Protein AF-A0A7X9PKB7-F1 (afdb_monomer)

Radius of gyration: 18.84 Å; Cα contacts (8 Å, |Δi|>4): 148; chains: 1; bounding box: 48×36×58 Å

Structure (mmCIF, N/CA/C/O backbone):
data_AF-A0A7X9PKB7-F1
#
_entry.id   AF-A0A7X9PKB7-F1
#
loop_
_atom_site.group_PDB
_atom_site.id
_atom_site.type_symbol
_atom_site.label_atom_id
_atom_site.label_alt_id
_atom_site.label_comp_id
_atom_site.label_asym_id
_atom_site.label_entity_id
_atom_site.label_seq_id
_atom_site.pdbx_PDB_ins_code
_atom_site.Cartn_x
_atom_site.Cartn_y
_atom_site.Cartn_z
_atom_site.occupancy
_atom_site.B_iso_or_equiv
_atom_site.auth_seq_id
_atom_site.auth_comp_id
_atom_site.auth_asym_id
_atom_site.auth_atom_id
_atom_site.pdbx_PDB_model_num
ATOM 1 N N . MET A 1 1 ? -15.478 -14.619 17.057 1.00 56.62 1 MET A N 1
ATOM 2 C CA . MET A 1 1 ? -15.556 -13.715 15.885 1.00 56.62 1 MET A CA 1
ATOM 3 C C . MET A 1 1 ? -15.082 -14.384 14.597 1.00 56.62 1 MET A C 1
ATOM 5 O O . MET A 1 1 ? -15.851 -14.393 13.650 1.00 56.62 1 MET A O 1
ATOM 9 N N . VAL A 1 2 ? -13.902 -15.021 14.564 1.00 71.44 2 VAL A N 1
ATOM 10 C CA . VAL A 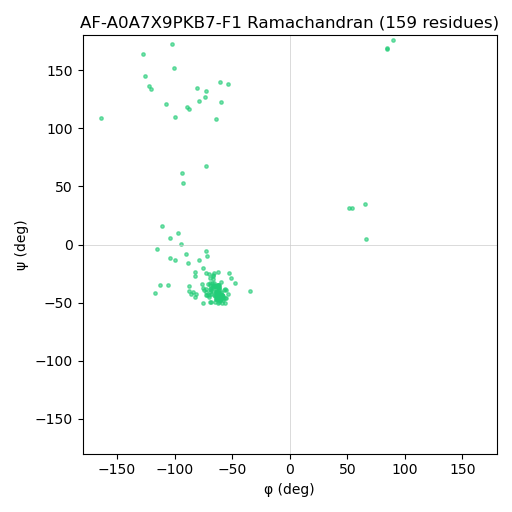1 2 ? -13.388 -15.733 13.368 1.00 71.44 2 VAL A CA 1
ATOM 11 C C . VAL A 1 2 ? -14.357 -16.786 12.778 1.00 71.44 2 VAL A C 1
ATOM 13 O O . VAL A 1 2 ? -14.559 -16.759 11.569 1.00 71.44 2 VAL A O 1
ATOM 16 N N . PRO A 1 3 ? -15.050 -17.635 13.571 1.00 76.50 3 PRO A N 1
ATOM 17 C CA . PRO A 1 3 ? -15.971 -18.635 13.010 1.00 76.50 3 PRO A CA 1
ATOM 18 C C . PRO A 1 3 ? -17.190 -18.016 12.313 1.00 76.50 3 PRO A C 1
ATOM 20 O O . PRO A 1 3 ? -17.635 -18.503 11.281 1.00 76.50 3 PRO A O 1
ATOM 23 N N . ILE A 1 4 ? -17.700 -16.903 12.848 1.00 80.62 4 ILE A N 1
ATOM 24 C CA . ILE A 1 4 ? -18.855 -16.185 12.289 1.00 80.62 4 ILE A CA 1
ATOM 25 C C . ILE A 1 4 ? -18.490 -15.551 10.941 1.00 80.62 4 ILE A C 1
ATOM 27 O O . ILE A 1 4 ? -19.280 -15.611 10.007 1.00 80.62 4 ILE A O 1
ATOM 31 N N . LEU A 1 5 ? -17.279 -15.000 10.813 1.00 77.88 5 LEU A N 1
ATOM 32 C CA . LEU A 1 5 ? -16.792 -14.435 9.551 1.00 77.88 5 LEU A CA 1
ATOM 33 C C . LEU A 1 5 ? -16.655 -15.500 8.455 1.00 77.88 5 LEU A C 1
ATOM 35 O O . LEU A 1 5 ? -17.014 -15.234 7.313 1.00 77.88 5 LEU A O 1
ATOM 39 N N . ILE A 1 6 ? -16.202 -16.710 8.801 1.00 80.25 6 ILE A N 1
ATOM 40 C CA . ILE A 1 6 ? -16.097 -17.832 7.853 1.00 80.25 6 ILE A CA 1
ATOM 41 C C . ILE A 1 6 ? -17.487 -18.275 7.384 1.00 80.25 6 ILE A C 1
ATOM 43 O O . ILE A 1 6 ? -17.701 -18.478 6.193 1.00 80.25 6 ILE A O 1
ATOM 47 N N . VAL A 1 7 ? -18.453 -18.380 8.298 1.00 81.44 7 VAL A N 1
ATOM 48 C CA . VAL A 1 7 ? -19.832 -18.751 7.943 1.00 81.44 7 VAL A CA 1
ATOM 49 C C . VAL A 1 7 ? -20.473 -17.693 7.041 1.00 81.44 7 VAL A C 1
ATOM 51 O O . VAL A 1 7 ? -21.060 -18.040 6.021 1.00 81.44 7 VAL A O 1
ATOM 54 N N . LEU A 1 8 ? -20.307 -16.405 7.358 1.00 78.19 8 LEU A N 1
ATOM 55 C CA . LEU A 1 8 ? -20.786 -15.310 6.508 1.00 78.19 8 LEU A CA 1
ATOM 56 C C . LEU A 1 8 ? -20.120 -15.315 5.126 1.00 78.19 8 LEU A C 1
ATOM 58 O O . LEU A 1 8 ? -20.791 -15.063 4.130 1.00 78.19 8 LEU A O 1
ATOM 62 N N . PHE A 1 9 ? -18.830 -15.644 5.057 1.00 77.12 9 PHE A N 1
ATOM 63 C CA . PHE A 1 9 ? -18.094 -15.781 3.801 1.00 77.12 9 PHE A CA 1
ATOM 64 C C . PHE A 1 9 ? -18.650 -16.913 2.926 1.00 77.12 9 PHE A C 1
ATOM 66 O O . PHE A 1 9 ? -18.903 -16.703 1.742 1.00 77.12 9 PHE A O 1
ATOM 73 N N . LEU A 1 10 ? -18.905 -18.089 3.508 1.00 79.06 10 LEU A N 1
ATOM 74 C CA . LEU A 1 10 ? -19.488 -19.224 2.786 1.00 79.06 10 LEU A CA 1
ATOM 75 C C . LEU A 1 10 ? -20.906 -18.909 2.290 1.00 79.06 10 LEU A C 1
ATOM 77 O O . LEU A 1 10 ? -21.230 -19.180 1.137 1.00 79.06 10 LEU A O 1
ATOM 81 N N . ILE A 1 11 ? -21.732 -18.272 3.126 1.00 79.06 11 ILE A N 1
ATOM 82 C CA . ILE A 1 11 ? -23.087 -17.845 2.748 1.00 79.06 11 ILE A CA 1
ATOM 83 C C . ILE A 1 11 ? -23.038 -16.819 1.604 1.00 79.06 11 ILE A C 1
ATOM 85 O O . ILE A 1 11 ? -23.789 -16.941 0.640 1.00 79.06 11 ILE A O 1
ATOM 89 N N . ALA A 1 12 ? -22.130 -15.841 1.665 1.00 73.50 12 ALA A N 1
ATOM 90 C CA . ALA A 1 12 ? -21.968 -14.831 0.619 1.00 73.50 12 ALA A CA 1
ATOM 91 C C . ALA A 1 12 ? -21.561 -15.433 -0.739 1.00 73.50 12 ALA A C 1
ATOM 93 O O . ALA A 1 12 ? -22.012 -14.947 -1.778 1.00 73.50 12 ALA A O 1
ATOM 94 N N . GLN A 1 13 ? -20.750 -16.500 -0.739 1.00 71.62 13 GLN A N 1
ATOM 95 C CA . GLN A 1 13 ? -20.418 -17.240 -1.960 1.00 71.62 13 GLN A CA 1
ATOM 96 C C . GLN A 1 13 ? -21.625 -17.995 -2.524 1.00 71.62 13 GLN A C 1
ATOM 98 O O . GLN A 1 13 ? -21.871 -17.936 -3.724 1.00 71.62 13 GLN A O 1
ATOM 103 N N . VAL A 1 14 ? -22.416 -18.651 -1.669 1.00 73.56 14 VAL A N 1
ATOM 104 C CA . VAL A 1 14 ? -23.611 -19.404 -2.096 1.00 73.56 14 VAL A CA 1
ATOM 105 C C . VAL A 1 14 ? -24.694 -18.485 -2.671 1.00 73.56 14 VAL A C 1
ATOM 107 O O . VAL A 1 14 ? -25.401 -18.872 -3.596 1.00 73.56 14 VAL A O 1
ATOM 110 N N . ILE A 1 15 ? -24.807 -17.254 -2.167 1.00 79.81 15 ILE A N 1
ATOM 111 C CA . ILE A 1 15 ? -25.774 -16.256 -2.653 1.00 79.81 15 ILE A CA 1
ATOM 112 C C . ILE A 1 15 ? -25.381 -15.692 -4.040 1.00 79.81 15 ILE A C 1
ATOM 114 O O . ILE A 1 15 ? -26.154 -14.946 -4.637 1.00 79.81 15 ILE A O 1
ATOM 118 N N . GLY A 1 16 ? -24.208 -16.041 -4.588 1.00 73.56 16 GLY A N 1
ATOM 119 C CA . GLY A 1 16 ? -23.749 -15.513 -5.880 1.00 73.56 16 GLY A CA 1
ATOM 120 C C . GLY A 1 16 ? -23.500 -14.006 -5.816 1.00 73.56 16 GLY A C 1
ATOM 121 O O . GLY A 1 16 ? -23.806 -13.253 -6.743 1.00 73.56 16 GLY A O 1
ATOM 122 N N . MET A 1 17 ? -23.012 -13.517 -4.669 1.00 78.44 17 MET A N 1
ATOM 123 C CA . MET A 1 17 ? -22.713 -12.099 -4.518 1.00 78.44 17 MET A CA 1
ATOM 124 C C . MET A 1 17 ? -21.586 -11.717 -5.478 1.00 78.44 17 MET A C 1
ATOM 126 O O . MET A 1 17 ? -20.419 -12.010 -5.225 1.00 78.44 17 MET A O 1
ATOM 130 N N . LYS A 1 18 ? -21.921 -10.967 -6.532 1.00 78.88 18 LYS A N 1
ATOM 131 C CA . LYS A 1 18 ? -20.976 -10.488 -7.557 1.00 78.88 18 LYS A CA 1
ATOM 132 C C . LYS A 1 18 ? -19.699 -9.851 -6.985 1.00 78.88 18 LYS A C 1
ATOM 134 O O .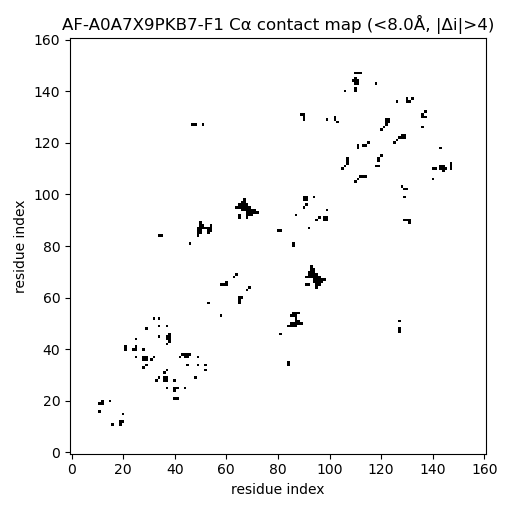 LYS A 1 18 ? -18.633 -9.961 -7.577 1.00 78.88 18 LYS A O 1
ATOM 139 N N . GLN A 1 19 ? -19.780 -9.183 -5.830 1.00 74.12 19 GLN A N 1
ATOM 140 C CA . GLN A 1 19 ? -18.604 -8.589 -5.175 1.00 74.12 19 GLN A CA 1
ATOM 141 C C . GLN A 1 19 ? -17.654 -9.644 -4.584 1.00 74.12 19 GLN A C 1
ATOM 143 O O . GLN A 1 19 ? -16.442 -9.453 -4.601 1.00 74.12 19 GLN A O 1
ATOM 148 N N . MET A 1 20 ? -18.194 -10.760 -4.091 1.00 79.25 20 MET A N 1
ATOM 149 C CA . MET A 1 20 ? -17.411 -11.883 -3.576 1.00 79.25 20 MET A CA 1
ATOM 150 C C . MET A 1 20 ? -16.741 -12.643 -4.725 1.00 79.25 20 MET A C 1
ATOM 152 O O . MET A 1 20 ? -15.550 -12.928 -4.656 1.00 79.25 20 MET A O 1
ATOM 156 N N . GLU A 1 21 ? -17.465 -12.890 -5.819 1.00 81.88 21 GLU A N 1
ATOM 157 C CA . GLU A 1 21 ? -16.895 -13.497 -7.030 1.00 81.88 21 GLU A CA 1
ATOM 158 C C . GLU A 1 21 ? -15.762 -12.645 -7.617 1.00 81.88 21 GLU A C 1
ATOM 160 O O . GLU A 1 21 ? -14.695 -13.173 -7.928 1.00 81.88 21 GLU A O 1
ATOM 165 N N . ARG A 1 22 ? -15.941 -11.315 -7.679 1.00 80.81 22 ARG A N 1
ATOM 166 C CA . ARG A 1 22 ? -14.874 -10.379 -8.071 1.00 80.81 22 ARG A CA 1
ATOM 167 C C . ARG A 1 22 ? -13.661 -10.491 -7.156 1.00 80.81 22 ARG A C 1
ATOM 169 O O . ARG A 1 22 ? -12.548 -10.611 -7.651 1.00 80.81 22 ARG A O 1
ATOM 176 N N . ALA A 1 23 ? -13.862 -10.500 -5.839 1.00 81.81 23 ALA A N 1
ATOM 177 C CA . ALA A 1 23 ? -12.761 -10.621 -4.888 1.00 81.81 23 ALA A CA 1
ATOM 178 C C . ALA A 1 23 ? -11.978 -11.936 -5.067 1.00 81.81 23 ALA A C 1
ATOM 180 O O . ALA A 1 23 ? -10.750 -11.906 -5.090 1.00 81.81 23 ALA A O 1
ATOM 181 N N . VAL A 1 24 ? -12.660 -13.074 -5.251 1.00 83.19 24 VAL A N 1
ATOM 182 C CA . VAL A 1 24 ? -12.004 -14.370 -5.517 1.00 83.19 24 VAL A CA 1
ATOM 183 C C . VAL A 1 24 ? -11.262 -14.353 -6.856 1.00 83.19 24 VAL A C 1
ATOM 185 O O . VAL A 1 24 ? -10.113 -14.788 -6.919 1.00 83.19 24 VAL A O 1
ATOM 188 N N . SER A 1 25 ? -11.882 -13.813 -7.908 1.00 85.38 25 SER A N 1
ATOM 189 C CA . SER A 1 25 ? -11.274 -13.697 -9.239 1.00 85.38 25 SER A CA 1
ATOM 190 C C . SER A 1 25 ? -9.988 -12.869 -9.209 1.00 85.38 25 SER A C 1
ATOM 192 O O . SER A 1 25 ? -8.958 -13.313 -9.707 1.00 85.38 25 SER A O 1
ATOM 194 N N . ILE A 1 26 ? -10.003 -11.716 -8.532 1.00 84.94 26 ILE A N 1
ATOM 195 C CA . ILE A 1 26 ? -8.825 -10.851 -8.377 1.00 84.94 26 ILE A CA 1
ATOM 196 C C . ILE A 1 26 ? -7.715 -11.560 -7.609 1.00 84.94 26 ILE A C 1
ATOM 198 O O . ILE A 1 26 ? -6.553 -11.444 -7.990 1.00 84.94 26 ILE A O 1
ATOM 202 N N . VAL A 1 27 ? -8.038 -12.285 -6.533 1.00 83.75 27 VAL A N 1
ATOM 203 C CA . VAL A 1 27 ? -7.032 -13.034 -5.762 1.00 83.75 27 VAL A CA 1
ATOM 204 C C . VAL A 1 27 ? -6.376 -14.093 -6.645 1.00 83.75 27 VAL A C 1
ATOM 206 O O . VAL A 1 27 ? -5.149 -14.142 -6.720 1.00 83.75 27 VAL A O 1
ATOM 209 N N . ASN A 1 28 ? -7.172 -14.872 -7.379 1.00 85.62 28 ASN A N 1
ATOM 210 C CA . ASN A 1 28 ? -6.660 -15.887 -8.298 1.00 85.62 28 ASN A CA 1
ATOM 211 C C . ASN A 1 28 ? -5.821 -15.263 -9.424 1.00 85.62 28 ASN 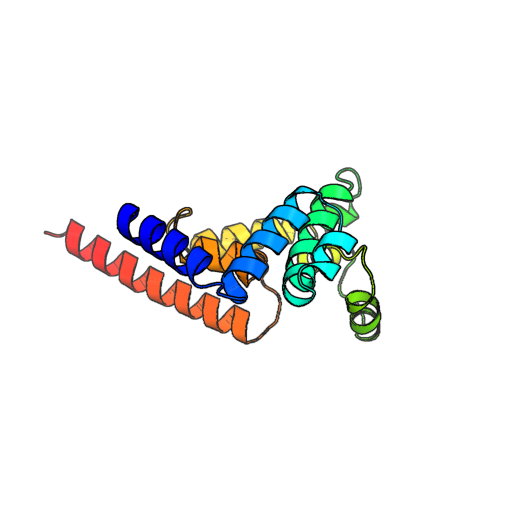A C 1
ATOM 213 O O . ASN A 1 28 ? -4.722 -15.737 -9.701 1.00 85.62 28 ASN A O 1
ATOM 217 N N . ALA A 1 29 ? -6.289 -14.166 -10.022 1.00 85.50 29 ALA A N 1
ATOM 218 C CA . ALA A 1 29 ? -5.555 -13.429 -11.046 1.00 85.50 29 ALA A CA 1
ATOM 219 C C . ALA A 1 29 ? -4.235 -12.862 -10.500 1.00 85.50 29 ALA A C 1
ATOM 221 O O . ALA A 1 29 ? -3.193 -12.996 -11.133 1.00 85.50 29 ALA A O 1
ATOM 222 N N . THR A 1 30 ? -4.238 -12.313 -9.284 1.00 84.12 30 THR A N 1
ATOM 223 C CA . THR A 1 30 ? -3.037 -11.783 -8.616 1.00 84.12 30 THR A CA 1
ATOM 224 C C . THR A 1 30 ? -1.992 -12.876 -8.394 1.00 84.12 30 THR A C 1
ATOM 226 O O . THR A 1 30 ? -0.802 -12.623 -8.573 1.00 84.12 30 THR A O 1
ATOM 229 N N . MET A 1 31 ? -2.416 -14.105 -8.075 1.00 84.12 31 MET A N 1
ATOM 230 C CA . MET A 1 31 ? -1.510 -15.251 -7.917 1.00 84.12 31 MET A CA 1
ATOM 231 C C . MET A 1 31 ? -0.814 -15.663 -9.221 1.00 84.12 31 MET A C 1
ATOM 233 O O . MET A 1 31 ? 0.277 -16.226 -9.160 1.00 84.12 31 MET A O 1
ATOM 237 N N . THR A 1 32 ? -1.392 -15.361 -10.390 1.00 85.44 32 THR A N 1
ATOM 238 C CA . THR A 1 32 ? -0.716 -15.589 -11.683 1.00 85.44 32 THR A CA 1
ATOM 239 C C . THR A 1 32 ? 0.451 -14.625 -11.902 1.00 85.44 32 THR A C 1
ATOM 241 O O . THR A 1 32 ? 1.383 -14.919 -12.649 1.00 85.44 32 THR A O 1
ATOM 244 N N . GLY A 1 33 ? 0.409 -13.457 -11.253 1.00 77.81 33 GLY A N 1
ATOM 245 C CA . GLY A 1 33 ? 1.357 -12.371 -11.458 1.00 77.81 33 GLY A CA 1
ATOM 246 C C . GLY A 1 33 ? 1.284 -11.721 -12.845 1.00 77.81 33 GLY A C 1
ATOM 247 O O . GLY A 1 33 ? 2.135 -10.879 -13.135 1.00 77.81 33 GLY A O 1
ATOM 248 N N . ASP A 1 34 ? 0.334 -12.096 -13.703 1.00 83.38 34 ASP A N 1
ATOM 249 C CA . ASP A 1 34 ? 0.120 -11.481 -15.014 1.00 83.38 34 ASP A CA 1
ATOM 250 C C . ASP A 1 34 ? -0.814 -10.272 -14.874 1.00 83.38 34 ASP A C 1
ATOM 252 O O . ASP A 1 34 ? -1.973 -10.389 -14.473 1.00 83.38 34 ASP A O 1
ATOM 256 N N . THR A 1 35 ? -0.297 -9.087 -15.193 1.00 81.00 35 THR A N 1
ATOM 257 C CA . THR A 1 35 ? -1.011 -7.816 -15.029 1.00 81.00 35 THR A CA 1
ATOM 258 C C . THR A 1 35 ? -2.213 -7.691 -15.960 1.00 81.00 35 THR A C 1
ATOM 260 O O . THR A 1 35 ? -3.192 -7.050 -15.576 1.00 81.00 35 THR A O 1
ATOM 263 N N . LYS A 1 36 ? -2.205 -8.374 -17.115 1.00 82.19 36 LYS A N 1
ATOM 264 C CA . LYS A 1 36 ? -3.342 -8.408 -18.048 1.00 82.19 36 LYS A CA 1
ATOM 265 C C . LYS A 1 36 ? -4.490 -9.244 -17.497 1.00 82.19 36 LYS A C 1
ATOM 267 O O . LYS A 1 36 ? -5.633 -8.804 -17.513 1.00 82.19 36 LYS A O 1
ATOM 272 N N . VAL A 1 37 ? -4.178 -10.403 -16.917 1.00 83.56 37 VAL A N 1
ATOM 273 C CA . VAL A 1 37 ? -5.178 -11.275 -16.274 1.00 83.56 37 VAL A CA 1
ATOM 274 C C . VAL A 1 37 ? -5.823 -10.568 -15.074 1.00 83.56 37 VAL A C 1
ATOM 276 O O . VAL A 1 37 ? -7.020 -10.711 -14.831 1.00 83.56 37 VAL A O 1
ATOM 279 N N . ILE A 1 38 ? -5.056 -9.758 -14.335 1.00 83.12 38 ILE A N 1
ATOM 280 C CA . ILE A 1 38 ? -5.576 -8.942 -13.224 1.00 83.12 38 ILE A CA 1
ATOM 281 C C . ILE A 1 38 ? -6.483 -7.815 -13.737 1.00 83.12 38 ILE A C 1
ATOM 283 O O . ILE A 1 38 ? -7.517 -7.543 -13.127 1.00 83.12 38 ILE A O 1
ATOM 287 N N . GLU A 1 39 ? -6.118 -7.166 -14.844 1.00 82.44 39 GLU A N 1
ATOM 288 C CA . GLU A 1 39 ? -6.930 -6.127 -15.486 1.00 82.44 39 GLU A CA 1
ATOM 289 C C . GLU A 1 39 ? -8.272 -6.666 -15.994 1.00 82.44 39 GLU A C 1
ATOM 291 O O . GLU A 1 39 ? -9.312 -6.063 -15.720 1.00 82.44 39 GLU A O 1
ATOM 296 N N . GLU A 1 40 ? -8.264 -7.831 -16.644 1.00 82.69 40 GLU A N 1
ATOM 297 C CA . GLU A 1 40 ? -9.472 -8.519 -17.111 1.00 82.69 40 GLU A CA 1
ATOM 298 C C . GLU A 1 40 ? -10.374 -8.971 -15.952 1.00 82.69 40 GLU A C 1
ATOM 300 O O . GLU A 1 40 ? -11.601 -8.916 -16.061 1.00 82.69 40 GLU A O 1
ATOM 305 N N . ALA A 1 41 ? -9.784 -9.384 -14.825 1.00 83.56 41 ALA A N 1
ATOM 306 C CA . ALA A 1 41 ? -10.531 -9.766 -13.631 1.00 83.56 41 ALA A CA 1
ATOM 307 C C . ALA A 1 41 ? -11.195 -8.558 -12.947 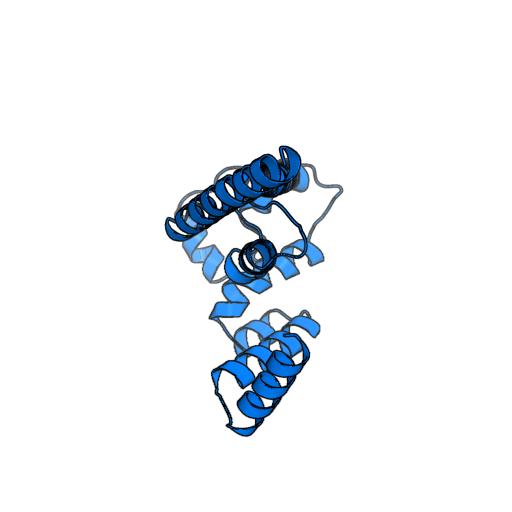1.00 83.56 41 ALA A C 1
ATOM 309 O O . ALA A 1 41 ? -12.359 -8.642 -12.544 1.00 83.56 41 ALA A O 1
ATOM 310 N N . ASP A 1 42 ? -10.465 -7.445 -12.796 1.00 80.38 42 ASP A N 1
ATOM 311 C CA . ASP A 1 42 ? -10.991 -6.191 -12.256 1.00 80.38 42 ASP A CA 1
ATOM 312 C C . ASP A 1 42 ? -10.072 -4.991 -12.546 1.00 80.38 42 ASP A C 1
ATOM 314 O O . ASP A 1 42 ? -9.036 -4.802 -11.902 1.00 80.38 42 ASP A O 1
ATOM 318 N N . GLY A 1 43 ? -10.499 -4.100 -13.443 1.00 75.06 43 GLY A N 1
ATOM 319 C CA . GLY A 1 43 ? -9.730 -2.897 -13.781 1.00 75.06 43 GLY A CA 1
ATOM 320 C C . GLY A 1 43 ? -9.471 -1.952 -12.596 1.00 75.06 43 GLY A C 1
ATOM 321 O O . GLY A 1 43 ? -8.412 -1.327 -12.516 1.00 75.06 43 GLY A O 1
ATOM 322 N N . SER A 1 44 ? -10.389 -1.868 -11.622 1.00 73.12 44 SER A N 1
ATOM 323 C CA . SER A 1 44 ? -10.219 -0.993 -10.452 1.00 73.12 44 SER A CA 1
ATOM 324 C C . SER A 1 44 ? -9.203 -1.557 -9.461 1.00 73.12 44 SER A C 1
ATOM 326 O O . SER A 1 44 ? -8.398 -0.805 -8.907 1.00 73.12 44 SER A O 1
ATOM 328 N N . ALA A 1 45 ? -9.204 -2.875 -9.254 1.00 72.81 45 ALA A N 1
ATOM 329 C CA . ALA A 1 45 ? -8.191 -3.532 -8.438 1.00 72.81 45 ALA A CA 1
ATOM 330 C C . ALA A 1 45 ? -6.833 -3.577 -9.155 1.00 72.81 45 ALA A C 1
ATOM 332 O O . ALA A 1 45 ? -5.806 -3.317 -8.526 1.00 72.81 45 ALA A O 1
ATOM 333 N N . SER A 1 46 ? -6.817 -3.797 -10.474 1.00 77.75 46 SER A N 1
ATOM 334 C CA . SER A 1 46 ? -5.610 -3.732 -11.308 1.00 77.75 46 SER A CA 1
ATOM 335 C C . SER A 1 46 ? -4.913 -2.375 -11.212 1.00 77.75 46 SER A C 1
ATOM 337 O O . SER A 1 46 ? -3.692 -2.321 -11.061 1.00 77.75 46 SER A O 1
ATOM 339 N N . ALA A 1 47 ? -5.670 -1.270 -11.158 1.00 74.31 47 ALA A N 1
ATOM 340 C CA . ALA A 1 47 ? -5.138 0.076 -10.897 1.00 74.31 47 ALA A CA 1
ATOM 341 C C . ALA A 1 47 ? -4.239 0.171 -9.653 1.00 74.31 47 ALA A C 1
ATOM 343 O O . ALA A 1 47 ? -3.336 1.005 -9.602 1.00 74.31 47 ALA A O 1
ATOM 344 N N . ARG A 1 48 ? -4.470 -0.693 -8.660 1.00 75.62 48 ARG A N 1
ATOM 345 C CA . ARG A 1 48 ? -3.799 -0.672 -7.354 1.00 75.62 48 ARG A CA 1
ATOM 346 C C . ARG A 1 48 ? -2.770 -1.782 -7.189 1.00 75.62 48 ARG A C 1
ATOM 348 O O . ARG A 1 48 ? -1.754 -1.557 -6.536 1.00 75.62 48 ARG A O 1
ATOM 355 N N . ILE A 1 49 ? -3.032 -2.957 -7.760 1.00 78.75 49 ILE A N 1
ATOM 356 C CA . ILE A 1 49 ? -2.210 -4.166 -7.611 1.00 78.75 49 ILE A CA 1
ATOM 357 C C . ILE A 1 49 ? -1.073 -4.190 -8.638 1.00 78.75 49 ILE A C 1
ATOM 359 O O . ILE A 1 49 ? 0.069 -4.479 -8.280 1.00 78.75 49 ILE A O 1
ATOM 363 N N . THR A 1 50 ? -1.349 -3.826 -9.892 1.00 81.94 50 THR A N 1
ATOM 364 C CA . THR A 1 50 ? -0.366 -3.834 -10.988 1.00 81.94 50 THR A CA 1
ATOM 365 C C . THR A 1 50 ? 0.889 -3.009 -10.674 1.00 81.94 50 THR A C 1
ATOM 367 O O . THR A 1 50 ? 1.984 -3.552 -10.819 1.00 81.94 50 THR A O 1
ATOM 370 N N . PRO A 1 51 ? 0.795 -1.771 -10.133 1.00 79.31 51 PRO A N 1
ATOM 371 C CA . PRO A 1 51 ? 1.975 -1.018 -9.706 1.00 79.31 51 PRO A CA 1
ATOM 372 C C . PRO A 1 51 ? 2.843 -1.751 -8.683 1.00 79.31 51 PRO A C 1
ATOM 374 O O . PRO A 1 51 ? 4.070 -1.674 -8.744 1.00 79.31 51 PRO A O 1
ATOM 377 N N . VAL A 1 52 ? 2.222 -2.473 -7.746 1.00 81.88 52 VAL A N 1
ATOM 378 C CA . VAL A 1 52 ? 2.929 -3.223 -6.701 1.00 81.88 52 VAL A CA 1
ATOM 379 C C . VAL A 1 52 ? 3.662 -4.411 -7.317 1.00 81.88 52 VAL A C 1
ATOM 381 O O . VAL A 1 52 ? 4.863 -4.560 -7.098 1.00 81.88 52 VAL A O 1
ATOM 384 N N . ILE A 1 53 ? 2.975 -5.210 -8.140 1.00 82.62 53 ILE A N 1
ATOM 385 C CA . ILE A 1 53 ? 3.565 -6.380 -8.811 1.00 82.62 53 ILE A CA 1
ATOM 386 C C . ILE A 1 53 ? 4.726 -5.962 -9.710 1.00 82.62 53 ILE A C 1
ATOM 388 O O . ILE A 1 53 ? 5.806 -6.540 -9.619 1.00 82.62 53 ILE A O 1
ATOM 392 N N . ASN A 1 54 ? 4.537 -4.937 -10.537 1.00 84.00 54 ASN A N 1
ATOM 393 C CA . ASN A 1 54 ? 5.577 -4.446 -11.438 1.00 84.00 54 ASN A CA 1
ATOM 394 C C . ASN A 1 54 ? 6.761 -3.844 -10.694 1.00 84.00 54 ASN A C 1
ATOM 396 O O . ASN A 1 54 ? 7.896 -3.984 -11.141 1.00 84.00 54 ASN A O 1
ATOM 400 N N . THR A 1 55 ? 6.522 -3.186 -9.556 1.00 82.75 55 THR A N 1
ATOM 401 C CA . THR A 1 55 ? 7.625 -2.724 -8.708 1.00 82.75 55 THR A CA 1
ATOM 402 C C . THR A 1 55 ? 8.417 -3.922 -8.217 1.00 82.75 55 THR A C 1
ATOM 404 O O . THR A 1 55 ? 9.614 -3.953 -8.424 1.00 82.75 55 THR A O 1
ATOM 407 N N . VAL A 1 56 ? 7.776 -4.950 -7.660 1.00 83.25 56 VAL A N 1
ATOM 408 C CA . VAL A 1 56 ? 8.494 -6.134 -7.160 1.00 83.25 56 VAL A CA 1
ATOM 409 C C . VAL A 1 56 ? 9.222 -6.889 -8.280 1.00 83.25 56 VAL A C 1
ATOM 411 O O . VAL A 1 56 ? 10.352 -7.319 -8.077 1.00 83.25 56 VAL A O 1
ATOM 414 N N . LYS A 1 57 ? 8.609 -7.037 -9.461 1.00 83.44 57 LYS A N 1
ATOM 415 C CA . LYS A 1 57 ? 9.195 -7.772 -10.595 1.00 83.44 57 LYS A CA 1
ATOM 416 C C . LYS A 1 57 ? 10.345 -7.037 -11.276 1.00 83.44 57 LYS A C 1
ATOM 418 O O . LYS A 1 57 ? 11.320 -7.669 -11.660 1.00 83.44 57 LYS A O 1
ATOM 423 N N . ASN A 1 58 ? 10.217 -5.723 -11.445 1.00 82.56 58 ASN A N 1
ATOM 424 C CA . ASN A 1 58 ? 11.094 -4.940 -12.316 1.00 82.56 58 ASN A CA 1
ATOM 425 C C . ASN A 1 58 ? 12.014 -3.996 -11.528 1.00 82.56 58 ASN A C 1
ATOM 427 O O . ASN A 1 58 ? 12.511 -3.019 -12.098 1.00 82.56 58 ASN A O 1
ATOM 431 N N . ILE A 1 59 ? 12.172 -4.189 -10.215 1.00 83.00 59 ILE A N 1
ATOM 432 C CA . ILE A 1 59 ? 13.072 -3.365 -9.406 1.00 83.00 59 ILE A CA 1
ATOM 433 C C . ILE A 1 59 ? 14.515 -3.811 -9.592 1.00 83.00 59 ILE A C 1
ATOM 435 O O . ILE A 1 59 ? 14.859 -4.965 -9.363 1.00 83.00 59 ILE A O 1
ATOM 439 N N . ASP A 1 60 ? 15.350 -2.865 -9.998 1.00 85.25 60 ASP A N 1
ATOM 440 C CA . ASP A 1 60 ? 16.792 -3.042 -10.056 1.00 85.25 60 ASP A CA 1
ATOM 441 C C . ASP A 1 60 ? 17.399 -2.391 -8.811 1.00 85.25 60 ASP A C 1
ATOM 443 O O . ASP A 1 60 ? 17.347 -1.171 -8.658 1.00 85.25 60 ASP A O 1
ATOM 447 N N . LEU A 1 61 ? 17.908 -3.204 -7.886 1.00 85.75 61 LEU A N 1
ATOM 448 C CA . LEU A 1 61 ? 18.464 -2.730 -6.616 1.00 85.75 61 LEU A CA 1
ATOM 449 C C . LEU A 1 61 ? 19.886 -2.167 -6.754 1.00 85.75 61 LEU A C 1
ATOM 451 O O . LEU A 1 61 ? 20.351 -1.512 -5.819 1.00 85.75 61 LEU A O 1
ATOM 455 N N . GLU A 1 62 ? 20.565 -2.403 -7.879 1.00 87.56 62 GLU A N 1
ATOM 456 C CA . GLU A 1 62 ? 21.912 -1.879 -8.147 1.00 87.56 62 GLU A CA 1
ATOM 457 C C . GLU A 1 62 ? 21.864 -0.435 -8.666 1.00 87.56 62 GLU A C 1
ATOM 459 O O . GLU A 1 62 ? 22.810 0.337 -8.501 1.00 87.56 62 GLU A O 1
ATOM 464 N N . ALA A 1 63 ? 20.728 -0.047 -9.243 1.00 86.12 63 ALA A N 1
ATOM 465 C CA . ALA A 1 63 ? 20.493 1.278 -9.783 1.00 86.12 63 ALA A CA 1
ATOM 466 C C . ALA A 1 63 ? 20.285 2.335 -8.676 1.00 86.12 63 ALA A C 1
ATOM 468 O O . ALA A 1 63 ? 19.405 2.213 -7.819 1.00 86.12 63 ALA A O 1
ATOM 469 N N . ASN A 1 64 ? 21.047 3.434 -8.719 1.00 85.12 64 ASN A N 1
ATOM 470 C CA . ASN A 1 64 ? 20.929 4.530 -7.744 1.00 85.12 64 ASN A CA 1
ATOM 471 C C . ASN A 1 64 ? 19.547 5.201 -7.789 1.00 85.12 64 ASN A C 1
ATOM 473 O O . ASN A 1 64 ? 18.996 5.579 -6.752 1.00 85.12 64 ASN A O 1
ATOM 477 N N . GLU A 1 65 ? 18.953 5.313 -8.976 1.00 84.19 65 GLU A N 1
ATOM 478 C CA . GLU A 1 65 ? 17.611 5.863 -9.171 1.00 84.19 65 GLU A CA 1
ATOM 479 C C . GLU A 1 65 ? 16.515 5.054 -8.465 1.00 84.19 65 GLU A C 1
ATOM 481 O O . GLU A 1 65 ? 15.473 5.611 -8.127 1.00 84.19 65 GLU A O 1
ATOM 486 N N . THR A 1 66 ? 16.734 3.768 -8.183 1.00 85.81 66 THR A N 1
ATOM 487 C CA . THR A 1 66 ? 15.789 2.961 -7.403 1.00 85.81 66 THR A CA 1
ATOM 488 C C . THR A 1 66 ? 15.746 3.415 -5.944 1.00 85.81 66 THR A C 1
ATOM 490 O O . THR A 1 66 ? 14.687 3.407 -5.315 1.00 85.81 66 THR A O 1
ATOM 493 N N . TRP A 1 67 ? 16.878 3.853 -5.395 1.00 85.38 67 TRP A N 1
ATOM 494 C CA . TRP A 1 67 ? 16.992 4.260 -3.994 1.00 85.38 67 TRP A CA 1
ATOM 495 C C . TRP A 1 67 ? 16.566 5.707 -3.759 1.00 85.38 67 TRP A C 1
ATOM 497 O O . TRP A 1 67 ? 15.866 5.972 -2.778 1.00 85.38 67 TRP A O 1
ATOM 507 N N . PHE A 1 68 ? 16.947 6.615 -4.663 1.00 87.94 68 PHE A N 1
ATOM 508 C CA . PHE A 1 68 ? 16.726 8.062 -4.528 1.00 87.94 68 PHE A CA 1
ATOM 509 C C . PHE A 1 68 ? 15.585 8.615 -5.394 1.00 87.94 68 PHE A C 1
ATOM 511 O O . PHE A 1 68 ? 15.154 9.747 -5.186 1.00 87.94 68 PHE A O 1
ATOM 518 N N . GLY A 1 69 ? 15.069 7.817 -6.330 1.00 84.75 69 GLY A N 1
ATOM 519 C CA . GLY A 1 69 ? 14.007 8.217 -7.245 1.00 84.75 69 GLY A CA 1
ATOM 520 C C . GLY A 1 69 ? 14.520 8.956 -8.479 1.00 84.75 69 GLY A C 1
ATOM 521 O O . GLY A 1 69 ? 15.678 9.363 -8.571 1.00 84.75 69 GLY A O 1
ATOM 522 N N . LYS A 1 70 ? 13.624 9.126 -9.454 1.00 84.38 70 LYS A N 1
ATOM 523 C CA . LYS A 1 70 ? 13.892 9.829 -10.720 1.00 84.38 70 LYS A CA 1
ATOM 524 C C . LYS A 1 70 ? 13.492 11.311 -10.684 1.00 84.38 70 LYS A C 1
ATOM 526 O O . LYS A 1 70 ? 13.664 12.006 -11.682 1.00 84.38 70 LYS A O 1
ATOM 531 N N . GLY A 1 71 ? 12.966 11.791 -9.554 1.00 79.62 71 GLY A N 1
ATOM 532 C CA . GLY A 1 71 ? 12.477 13.156 -9.371 1.00 79.62 71 GLY A CA 1
ATOM 533 C C . GLY A 1 71 ? 10.997 13.345 -9.725 1.00 79.62 71 GLY A C 1
ATOM 534 O O . GLY A 1 71 ? 10.310 12.426 -10.178 1.00 79.62 71 GLY A O 1
ATOM 535 N N . THR A 1 72 ? 10.499 14.562 -9.489 1.00 72.94 72 THR A N 1
ATOM 536 C CA . THR A 1 72 ? 9.096 14.945 -9.708 1.00 72.94 72 THR A CA 1
ATOM 537 C C . THR A 1 72 ? 8.786 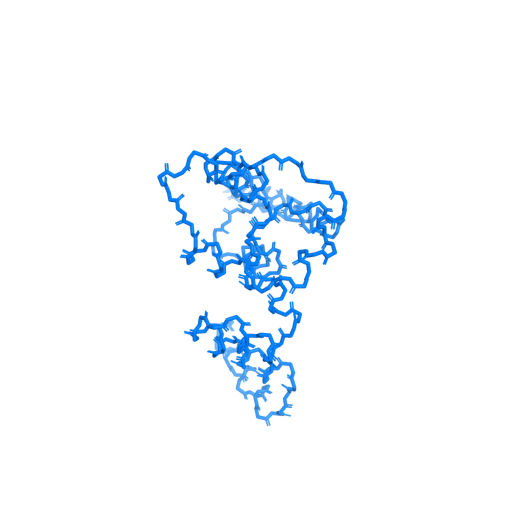15.060 -11.198 1.00 72.94 72 THR A C 1
ATOM 539 O O . THR A 1 72 ? 9.512 15.721 -11.941 1.00 72.94 72 THR A O 1
ATOM 542 N N . ARG A 1 73 ? 7.687 14.450 -11.645 1.00 68.88 73 ARG A N 1
ATOM 543 C CA . ARG A 1 73 ? 7.314 14.392 -13.069 1.00 68.88 73 ARG A CA 1
ATOM 544 C C . ARG A 1 73 ? 6.235 15.415 -13.458 1.00 68.88 73 ARG A C 1
ATOM 546 O O . ARG A 1 73 ? 5.385 15.763 -12.642 1.00 68.88 73 ARG A O 1
ATOM 553 N N . SER A 1 74 ? 6.239 15.848 -14.725 1.00 60.12 74 SER A N 1
ATOM 554 C CA . SER A 1 74 ? 5.347 16.861 -15.339 1.00 60.12 74 SER A CA 1
ATOM 555 C C . SER A 1 74 ? 3.965 16.333 -15.751 1.00 60.12 74 SER A C 1
ATOM 557 O O . SER A 1 74 ? 3.921 15.304 -16.408 1.00 60.12 74 SER A O 1
ATOM 559 N N . GLU A 1 75 ? 2.862 17.032 -15.457 1.00 58.97 75 GLU A N 1
ATOM 560 C CA . GLU A 1 75 ? 1.457 16.567 -15.608 1.00 58.97 75 GLU A CA 1
ATOM 561 C C . GLU A 1 75 ? 1.124 15.634 -16.792 1.00 58.97 75 GLU A C 1
ATOM 563 O O . GLU A 1 75 ? 0.416 14.651 -16.570 1.00 58.97 75 GLU A O 1
ATOM 568 N N . ASP A 1 76 ? 1.688 15.855 -17.983 1.00 57.12 76 ASP A N 1
ATOM 569 C CA . ASP A 1 76 ? 1.555 14.986 -19.169 1.00 57.12 76 ASP A CA 1
ATOM 570 C C . ASP A 1 76 ? 1.903 13.503 -18.922 1.00 57.12 76 ASP A C 1
ATOM 572 O O . ASP A 1 76 ? 1.408 12.610 -19.609 1.00 57.12 76 ASP A O 1
ATOM 576 N N . TRP A 1 77 ? 2.728 13.209 -17.915 1.00 57.50 77 TRP A N 1
ATOM 577 C CA . TRP A 1 77 ? 3.115 11.847 -17.551 1.00 57.50 77 TRP A CA 1
ATOM 578 C C . TRP A 1 77 ? 1.952 11.036 -16.958 1.00 57.50 77 TRP A C 1
ATOM 580 O O . TRP A 1 77 ? 1.939 9.813 -17.096 1.00 57.50 77 TRP A O 1
ATOM 590 N N . LYS A 1 78 ? 0.976 11.686 -16.299 1.00 56.62 78 LYS A N 1
ATOM 591 C CA . LYS A 1 78 ? -0.123 11.003 -15.588 1.00 56.62 78 LYS A CA 1
ATOM 592 C C . LYS A 1 78 ? -1.082 10.297 -16.540 1.00 56.62 78 LYS A C 1
ATOM 594 O O . LYS A 1 78 ? -1.554 9.206 -16.224 1.00 56.62 78 LYS A O 1
ATOM 599 N N . THR A 1 79 ? -1.353 10.906 -17.690 1.00 55.84 79 THR A N 1
ATOM 600 C CA . THR A 1 79 ? -2.220 10.359 -18.741 1.00 55.84 79 THR A CA 1
ATOM 601 C C . THR A 1 79 ? -1.595 9.094 -19.326 1.00 55.84 79 THR A C 1
ATOM 603 O O . THR A 1 79 ? -2.209 8.032 -19.298 1.00 55.84 79 THR A O 1
ATOM 606 N N . THR A 1 80 ? -0.313 9.165 -19.690 1.00 54.69 80 THR A N 1
ATOM 607 C CA . THR A 1 80 ? 0.473 8.026 -20.194 1.00 54.69 80 THR A CA 1
ATOM 608 C C . THR A 1 80 ? 0.695 6.942 -19.127 1.00 54.69 80 THR A C 1
ATOM 610 O O . THR A 1 80 ? 0.865 5.767 -19.440 1.00 54.69 80 THR A O 1
ATOM 613 N N . TRP A 1 81 ? 0.695 7.301 -17.839 1.00 53.53 81 TRP A N 1
ATOM 614 C CA . TRP A 1 81 ? 0.864 6.355 -16.730 1.00 53.53 81 TRP A CA 1
ATOM 615 C C . TRP A 1 81 ? -0.385 5.518 -16.437 1.00 53.53 81 TRP A C 1
ATOM 617 O O . TRP A 1 81 ? -0.259 4.355 -16.055 1.00 53.53 81 TRP A O 1
ATOM 627 N N . MET A 1 82 ? -1.589 6.074 -16.621 1.00 54.91 82 MET A N 1
ATOM 628 C CA . MET A 1 82 ? -2.829 5.302 -16.467 1.00 54.91 82 MET A CA 1
ATOM 629 C C . MET A 1 82 ? -2.978 4.217 -17.542 1.00 54.91 82 MET A C 1
ATOM 631 O O . MET A 1 82 ? -3.553 3.172 -17.245 1.00 54.91 82 MET A O 1
ATOM 635 N N . GLU A 1 83 ? -2.422 4.445 -18.734 1.00 59.06 83 GLU A N 1
ATOM 636 C CA . GLU A 1 83 ? -2.496 3.547 -19.896 1.00 59.06 83 GLU A CA 1
ATOM 637 C C . GLU A 1 83 ? -1.373 2.491 -19.934 1.00 59.06 83 GLU A C 1
ATOM 639 O O . GLU A 1 83 ? -1.481 1.489 -20.640 1.00 59.06 83 GLU A O 1
ATOM 644 N N . ASN A 1 84 ? -0.296 2.675 -19.161 1.00 61.94 84 ASN A N 1
ATOM 645 C CA . ASN A 1 84 ? 0.862 1.783 -19.184 1.00 61.94 84 ASN A CA 1
ATOM 646 C C . ASN A 1 84 ? 0.742 0.612 -18.200 1.00 61.94 84 ASN A C 1
ATOM 648 O O . ASN A 1 84 ? 0.770 0.778 -16.977 1.00 61.94 84 ASN A O 1
ATOM 652 N N . ASN A 1 85 ? 0.742 -0.603 -18.752 1.00 62.97 85 ASN A N 1
ATOM 653 C CA . ASN A 1 85 ? 0.697 -1.850 -17.987 1.00 62.97 85 ASN A CA 1
ATOM 654 C C . ASN A 1 85 ? 1.998 -2.191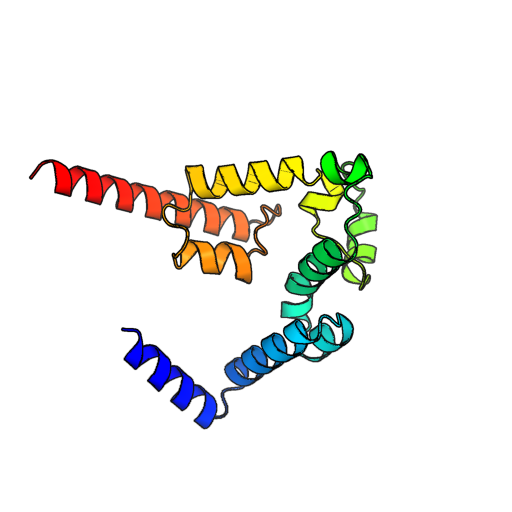 -17.235 1.00 62.97 85 ASN A C 1
ATOM 656 O O . ASN A 1 85 ? 1.972 -3.056 -16.363 1.00 62.97 85 ASN A O 1
ATOM 660 N N . ASP A 1 86 ? 3.092 -1.462 -17.487 1.00 65.00 86 ASP A N 1
ATOM 661 C CA . ASP A 1 86 ? 4.390 -1.592 -16.798 1.00 65.00 86 ASP A CA 1
ATOM 662 C C . ASP A 1 86 ? 4.590 -0.582 -15.654 1.00 65.00 86 ASP A C 1
ATOM 664 O O . ASP A 1 86 ? 5.686 -0.451 -15.099 1.00 65.00 86 ASP A O 1
ATOM 668 N N . ARG A 1 87 ? 3.535 0.152 -15.274 1.00 72.69 87 ARG A N 1
ATOM 669 C CA . ARG A 1 87 ? 3.601 1.160 -14.207 1.00 72.69 87 ARG A CA 1
ATOM 670 C C . ARG A 1 87 ? 4.156 0.583 -12.905 1.00 72.69 87 ARG A C 1
ATOM 672 O O . ARG A 1 87 ? 3.765 -0.511 -12.507 1.00 72.69 87 ARG A O 1
ATOM 679 N N . LYS A 1 88 ? 5.018 1.339 -12.224 1.00 76.81 88 LYS A N 1
ATOM 680 C CA . LYS A 1 88 ? 5.533 1.048 -10.875 1.00 76.81 88 LYS A CA 1
ATOM 681 C C . LYS A 1 88 ? 4.825 1.916 -9.831 1.00 76.81 88 LYS A C 1
ATOM 683 O O . LYS A 1 88 ? 4.036 2.800 -10.169 1.00 76.81 88 LYS A O 1
ATOM 688 N N . LEU A 1 89 ? 5.085 1.648 -8.552 1.00 78.69 89 LEU A N 1
ATOM 689 C CA . LEU A 1 89 ? 4.606 2.458 -7.437 1.00 78.69 89 LEU A CA 1
ATOM 690 C C . LEU A 1 89 ? 5.129 3.884 -7.576 1.00 78.69 89 LEU A C 1
ATOM 692 O O . LEU A 1 89 ? 6.335 4.116 -7.594 1.00 78.69 89 LEU A O 1
ATOM 696 N N . ASP A 1 90 ? 4.198 4.830 -7.608 1.00 77.06 90 ASP A N 1
ATOM 697 C CA . ASP A 1 90 ? 4.490 6.226 -7.918 1.00 77.06 90 ASP A CA 1
ATOM 698 C C . ASP A 1 90 ? 5.499 6.858 -6.944 1.00 77.06 90 ASP A C 1
ATOM 700 O O . ASP A 1 90 ? 6.474 7.493 -7.343 1.00 77.06 90 ASP A O 1
ATOM 704 N N . LEU A 1 91 ? 5.330 6.584 -5.645 1.00 79.75 91 LEU A N 1
ATOM 705 C CA . LEU A 1 91 ? 6.242 7.063 -4.607 1.00 79.75 91 LEU A CA 1
ATOM 706 C C . LEU A 1 91 ? 7.666 6.510 -4.786 1.00 79.75 91 LEU A C 1
ATOM 708 O O . LEU A 1 91 ? 8.631 7.248 -4.612 1.00 79.75 91 LEU A O 1
ATOM 712 N N . VAL A 1 92 ? 7.794 5.230 -5.152 1.00 83.44 92 VAL A N 1
ATOM 713 C CA . VAL A 1 92 ? 9.096 4.579 -5.366 1.00 83.44 92 VAL A CA 1
ATOM 714 C C . VAL A 1 92 ? 9.766 5.142 -6.612 1.00 83.44 92 VAL A C 1
ATOM 716 O O . VAL A 1 92 ? 10.970 5.363 -6.623 1.00 83.44 92 VAL A O 1
ATOM 719 N N . GLU A 1 93 ? 9.000 5.413 -7.663 1.00 81.75 93 GLU A N 1
ATOM 720 C CA . GLU A 1 93 ? 9.568 5.893 -8.914 1.00 81.75 93 GLU A CA 1
ATOM 721 C C . GLU A 1 93 ? 9.997 7.369 -8.853 1.00 81.75 93 GLU A C 1
ATOM 723 O O . GLU A 1 93 ? 11.038 7.730 -9.406 1.00 81.75 93 GLU A O 1
ATOM 728 N N . GLN A 1 94 ? 9.233 8.216 -8.155 1.00 83.00 94 GLN A N 1
ATOM 729 C CA . GLN A 1 94 ? 9.542 9.642 -8.009 1.00 83.00 94 GLN A CA 1
ATOM 730 C C . GLN A 1 94 ? 10.564 9.921 -6.902 1.00 83.00 94 GLN A C 1
ATOM 732 O O . GLN A 1 94 ? 11.503 10.686 -7.122 1.00 83.00 94 GLN A O 1
ATOM 737 N N . TYR A 1 95 ? 10.399 9.298 -5.731 1.00 85.00 95 TYR A N 1
ATOM 738 C CA . TYR A 1 95 ? 11.159 9.622 -4.515 1.00 85.00 95 TYR A CA 1
ATOM 739 C C . TYR A 1 95 ? 12.065 8.483 -4.024 1.00 85.00 95 TYR A C 1
ATOM 741 O O . TYR A 1 95 ? 12.804 8.657 -3.056 1.00 85.00 95 TYR A O 1
ATOM 749 N N . GLY A 1 96 ? 12.021 7.321 -4.678 1.00 87.88 96 GLY A N 1
ATOM 750 C CA . GLY A 1 96 ? 12.884 6.186 -4.374 1.00 87.88 96 GLY A CA 1
ATOM 751 C C . GLY A 1 96 ? 12.381 5.286 -3.246 1.00 87.88 96 GLY A C 1
ATOM 752 O O . GLY A 1 96 ? 11.447 5.596 -2.496 1.00 87.88 96 GLY A O 1
ATOM 753 N N . LEU A 1 97 ? 13.038 4.134 -3.107 1.00 87.56 97 LEU A N 1
ATOM 754 C CA . LEU A 1 97 ? 12.771 3.162 -2.048 1.00 87.56 97 LEU A CA 1
ATOM 755 C C . LEU A 1 97 ? 13.002 3.729 -0.647 1.00 87.56 97 LEU A C 1
ATOM 757 O O . LEU A 1 97 ? 12.273 3.370 0.277 1.00 87.56 97 LEU A O 1
ATOM 761 N N . ILE A 1 98 ? 13.990 4.612 -0.469 1.00 88.94 98 ILE A N 1
ATOM 762 C CA . ILE A 1 98 ? 14.298 5.182 0.850 1.00 88.94 98 ILE A CA 1
ATOM 763 C C . ILE A 1 98 ? 13.110 6.008 1.345 1.00 88.94 98 ILE A C 1
ATOM 765 O O . ILE A 1 98 ? 12.655 5.821 2.474 1.00 88.94 98 ILE A O 1
ATOM 769 N N . ALA A 1 99 ? 12.558 6.869 0.487 1.00 87.81 99 ALA A N 1
ATOM 770 C CA . ALA A 1 99 ? 11.375 7.654 0.818 1.00 87.81 99 ALA A CA 1
ATOM 771 C C . ALA A 1 99 ? 10.163 6.758 1.108 1.00 87.81 99 ALA A C 1
ATOM 773 O O . ALA A 1 99 ? 9.422 7.012 2.059 1.00 87.81 99 ALA A O 1
ATOM 774 N N . PHE A 1 100 ? 9.993 5.670 0.349 1.00 88.44 100 PHE A N 1
ATOM 775 C CA . PHE A 1 100 ? 8.947 4.683 0.613 1.00 88.44 100 PHE A CA 1
ATOM 776 C C . PHE A 1 100 ? 9.099 4.031 1.993 1.00 88.44 100 PHE A C 1
ATOM 778 O O . PHE A 1 100 ? 8.147 4.034 2.772 1.00 88.44 100 PHE A O 1
ATOM 785 N N . ILE A 1 101 ? 10.294 3.570 2.363 1.00 89.94 101 ILE A N 1
ATOM 786 C CA . ILE A 1 101 ? 10.552 2.977 3.684 1.00 89.94 101 ILE A CA 1
ATOM 787 C C . ILE A 1 101 ? 10.306 3.994 4.805 1.00 89.94 101 ILE A C 1
ATOM 789 O O . ILE A 1 101 ? 9.630 3.675 5.784 1.00 89.94 101 ILE A O 1
ATOM 793 N N . ILE A 1 102 ? 10.792 5.229 4.655 1.00 90.81 102 ILE A N 1
ATOM 794 C CA . ILE A 1 102 ? 10.552 6.306 5.626 1.00 90.81 102 ILE A CA 1
ATOM 795 C C . ILE A 1 102 ? 9.049 6.566 5.778 1.00 90.81 102 ILE A C 1
ATOM 797 O O . ILE A 1 102 ? 8.572 6.728 6.900 1.00 90.81 102 ILE A O 1
ATOM 801 N N . SER A 1 103 ? 8.287 6.551 4.681 1.00 88.94 103 SER A N 1
ATOM 802 C CA . SER A 1 103 ? 6.835 6.738 4.727 1.00 88.94 103 SER A CA 1
ATOM 803 C C . SER A 1 103 ? 6.123 5.618 5.494 1.00 88.94 103 SER A C 1
ATOM 805 O O . SER A 1 103 ? 5.245 5.897 6.311 1.00 88.94 103 SER A O 1
ATOM 807 N N . LEU A 1 104 ? 6.547 4.361 5.318 1.00 89.25 104 LEU A N 1
ATOM 808 C CA . LEU A 1 104 ? 6.009 3.229 6.072 1.00 89.25 104 LEU A CA 1
ATOM 809 C C . LEU A 1 104 ? 6.327 3.364 7.562 1.00 89.25 104 LEU A C 1
ATOM 811 O O . LEU A 1 104 ? 5.433 3.218 8.397 1.00 89.25 104 LEU A O 1
ATOM 815 N N . ILE A 1 105 ? 7.578 3.695 7.900 1.00 90.56 105 ILE A N 1
ATOM 816 C CA . ILE A 1 105 ? 7.995 3.939 9.286 1.00 90.56 105 ILE A CA 1
ATOM 817 C C . ILE A 1 105 ? 7.162 5.066 9.890 1.00 90.56 105 ILE A C 1
ATOM 819 O O . ILE A 1 105 ? 6.676 4.930 11.009 1.00 90.56 105 ILE A O 1
ATOM 823 N N . PHE A 1 106 ? 6.949 6.156 9.156 1.00 90.50 106 PHE A N 1
ATOM 824 C CA . PHE A 1 106 ? 6.126 7.267 9.606 1.00 90.50 106 PHE A CA 1
ATOM 825 C C . PHE A 1 106 ? 4.691 6.820 9.909 1.00 90.50 106 PHE A C 1
ATOM 827 O O . PHE A 1 106 ? 4.208 7.070 11.013 1.00 90.50 106 PHE A O 1
ATOM 834 N N . VAL A 1 107 ? 4.026 6.100 9.001 1.00 89.88 107 VAL A N 1
ATOM 835 C CA . VAL A 1 107 ? 2.640 5.632 9.197 1.00 89.88 107 VAL A CA 1
ATOM 836 C C . VAL A 1 107 ? 2.528 4.678 10.389 1.00 89.88 107 VAL A C 1
ATOM 838 O O . VAL A 1 107 ? 1.668 4.863 11.252 1.00 89.88 107 VAL A O 1
ATOM 841 N N . TYR A 1 108 ? 3.420 3.695 10.504 1.00 89.56 108 TYR A N 1
ATOM 842 C CA . TYR A 1 108 ? 3.407 2.746 11.625 1.00 89.56 108 TYR A CA 1
ATOM 843 C C . TYR A 1 108 ? 3.886 3.360 12.951 1.00 89.56 108 TYR A C 1
ATOM 845 O O . TYR A 1 108 ? 3.501 2.919 14.031 1.00 89.56 108 TYR A O 1
ATOM 853 N N . SER A 1 109 ? 4.694 4.417 12.906 1.00 87.50 109 SER A N 1
ATOM 854 C CA . SER A 1 109 ? 5.122 5.145 14.102 1.00 87.50 109 SER A CA 1
ATOM 855 C C . SER A 1 109 ? 4.087 6.163 14.573 1.00 87.50 109 SER A C 1
ATOM 857 O O . SER A 1 109 ? 4.041 6.465 15.766 1.00 87.50 109 SER A O 1
ATOM 859 N N . THR A 1 110 ? 3.246 6.703 13.684 1.00 87.88 110 THR A N 1
ATOM 860 C CA . THR A 1 110 ? 2.344 7.826 14.006 1.00 87.88 110 THR A CA 1
ATOM 861 C C . THR A 1 110 ? 0.862 7.472 13.990 1.00 87.88 110 THR A C 1
ATOM 863 O O . THR A 1 110 ? 0.128 7.974 14.840 1.00 87.88 110 THR A O 1
ATOM 866 N N . MET A 1 111 ? 0.418 6.585 13.104 1.00 87.44 111 MET A N 1
ATOM 867 C CA . MET A 1 111 ? -1.003 6.373 12.811 1.00 87.44 111 MET A CA 1
ATOM 868 C C . MET A 1 111 ? -1.470 4.963 13.160 1.00 87.44 111 MET A C 1
ATOM 870 O O . MET A 1 111 ? -2.528 4.804 13.758 1.00 87.44 111 MET A O 1
ATOM 874 N N . ILE A 1 112 ? -0.679 3.934 12.853 1.00 87.88 112 ILE A N 1
ATOM 875 C CA . ILE A 1 112 ? -1.082 2.536 13.051 1.00 87.88 112 ILE A CA 1
ATOM 876 C C . ILE A 1 112 ? -0.328 1.940 14.233 1.00 87.88 112 ILE A C 1
ATOM 878 O O . ILE A 1 112 ? 0.892 1.881 14.236 1.00 87.88 112 ILE A O 1
ATOM 882 N N . ARG A 1 113 ? -1.046 1.475 15.259 1.00 81.88 113 ARG A N 1
ATOM 883 C CA . ARG A 1 113 ? -0.415 0.958 16.483 1.00 81.88 113 ARG A CA 1
ATOM 884 C C . ARG A 1 113 ? 0.069 -0.489 16.377 1.00 81.88 113 ARG A C 1
ATOM 886 O O . ARG A 1 113 ? 1.125 -0.805 16.915 1.00 81.88 113 ARG A O 1
ATOM 893 N N . ASN A 1 114 ? -0.727 -1.367 15.771 1.00 81.31 114 ASN A N 1
ATOM 894 C CA . ASN A 1 114 ? -0.448 -2.799 15.686 1.00 81.31 114 ASN A CA 1
ATOM 895 C C . ASN A 1 114 ? -0.412 -3.205 14.212 1.00 81.31 114 ASN A C 1
ATOM 897 O O . ASN A 1 114 ? -1.301 -2.823 13.466 1.00 81.31 114 ASN A O 1
ATOM 901 N N . PHE A 1 115 ? 0.566 -4.015 13.808 1.00 76.94 115 PHE A N 1
ATOM 902 C CA . PHE A 1 115 ? 0.699 -4.455 12.414 1.00 76.94 115 PHE A CA 1
ATOM 903 C C . PHE A 1 115 ? -0.436 -5.389 11.955 1.00 76.94 115 PHE A C 1
ATOM 905 O O . PHE A 1 115 ? -0.854 -5.363 10.804 1.00 76.94 115 PHE A O 1
ATOM 912 N N . LEU A 1 116 ? -0.967 -6.214 12.861 1.00 80.25 116 LEU A N 1
ATOM 913 C CA . LEU A 1 116 ? -2.115 -7.088 12.593 1.00 80.25 116 LEU A CA 1
ATOM 914 C C . LEU A 1 116 ? -3.417 -6.399 13.007 1.00 80.25 116 LEU A C 1
ATOM 916 O O . LEU A 1 116 ? -4.111 -6.846 13.920 1.00 80.25 116 LEU A O 1
ATOM 920 N N . SER A 1 117 ? -3.714 -5.269 12.372 1.00 83.38 117 SER A N 1
ATOM 921 C CA . SER A 1 117 ? -4.922 -4.495 12.637 1.00 83.38 117 SER A CA 1
ATOM 922 C C . SER A 1 117 ? -5.711 -4.211 11.358 1.00 83.38 117 SER A C 1
ATOM 924 O O . SER A 1 117 ? -5.214 -4.367 10.241 1.00 83.38 117 SER A O 1
ATOM 926 N N . ILE A 1 118 ? -6.972 -3.808 11.521 1.00 84.31 118 ILE A N 1
ATOM 927 C CA . ILE A 1 118 ? -7.841 -3.452 10.391 1.00 84.31 118 ILE A CA 1
ATOM 928 C C . ILE A 1 118 ? -7.263 -2.233 9.656 1.00 84.31 118 ILE A C 1
ATOM 930 O O . ILE A 1 118 ? -7.317 -2.166 8.432 1.00 84.31 118 ILE A O 1
ATOM 934 N N . GLU A 1 119 ? -6.645 -1.308 10.389 1.00 86.00 119 GLU A N 1
ATOM 935 C CA . GLU A 1 119 ? -5.950 -0.136 9.858 1.00 86.00 119 GLU A CA 1
ATOM 936 C C . GLU A 1 119 ? -4.809 -0.541 8.909 1.00 86.00 119 GLU A C 1
ATOM 938 O O . GLU A 1 119 ? -4.714 0.007 7.813 1.00 86.00 119 GLU A O 1
ATOM 943 N N . SER A 1 120 ? -4.007 -1.554 9.263 1.00 85.25 120 SER A N 1
ATOM 944 C CA . SER A 1 120 ? -2.977 -2.113 8.373 1.00 85.25 120 SER A CA 1
ATOM 945 C C . SER A 1 120 ? -3.552 -2.756 7.117 1.00 85.25 120 SER A C 1
ATOM 947 O O . SER A 1 120 ? -3.005 -2.560 6.033 1.00 85.25 120 SER A O 1
ATOM 949 N N . LEU A 1 121 ? -4.665 -3.489 7.230 1.00 84.00 121 LEU A N 1
ATOM 950 C CA . LEU A 1 121 ? -5.334 -4.079 6.065 1.00 84.00 121 LEU A CA 1
ATOM 951 C C . LEU A 1 121 ? -5.840 -2.992 5.113 1.00 84.00 121 LEU A C 1
ATOM 953 O O . LEU A 1 121 ? -5.610 -3.069 3.909 1.00 84.00 121 LEU A O 1
ATOM 957 N N . ILE A 1 122 ? -6.483 -1.953 5.646 1.00 85.06 122 ILE A N 1
ATOM 958 C CA . ILE A 1 122 ? -6.946 -0.814 4.848 1.00 85.06 122 ILE A CA 1
ATOM 959 C C . ILE A 1 122 ? -5.749 -0.095 4.217 1.00 85.06 122 ILE A C 1
ATOM 961 O O . ILE A 1 122 ? -5.771 0.204 3.027 1.00 85.06 122 ILE A O 1
ATOM 965 N N . PHE A 1 123 ? -4.678 0.146 4.971 1.00 85.50 123 PHE A N 1
ATOM 966 C CA . PHE A 1 123 ? -3.498 0.825 4.445 1.00 85.50 123 PHE A CA 1
ATOM 967 C C . PHE A 1 123 ? -2.836 0.049 3.296 1.00 85.50 123 PHE A C 1
ATOM 969 O O . PHE A 1 123 ? -2.520 0.632 2.263 1.00 85.50 123 PHE A O 1
ATOM 976 N N . ILE A 1 124 ? -2.679 -1.268 3.429 1.00 82.38 124 ILE A N 1
ATOM 977 C CA . ILE A 1 124 ? -2.018 -2.094 2.412 1.00 82.38 124 ILE A CA 1
ATOM 978 C C . ILE A 1 124 ? -2.927 -2.321 1.199 1.00 82.38 124 ILE A C 1
ATOM 980 O O . ILE A 1 124 ? -2.506 -2.082 0.072 1.00 82.38 124 ILE A O 1
ATOM 984 N N . PHE A 1 125 ? -4.171 -2.758 1.409 1.00 77.00 125 PHE A N 1
ATOM 985 C CA . PHE A 1 125 ? -5.045 -3.190 0.312 1.00 77.00 125 PHE A CA 1
ATOM 986 C C . PHE A 1 125 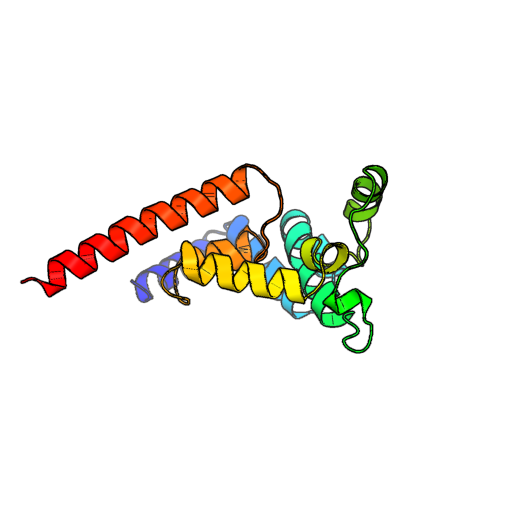? -5.855 -2.052 -0.312 1.00 77.00 125 PHE A C 1
ATOM 988 O O . PHE A 1 125 ? -6.093 -2.052 -1.519 1.00 77.00 125 PHE A O 1
ATOM 995 N N . LEU A 1 126 ? -6.297 -1.075 0.486 1.00 77.12 126 LEU A N 1
ATOM 996 C CA . LEU A 1 126 ? -7.106 0.036 -0.022 1.00 77.12 126 LEU A CA 1
ATOM 997 C C . LEU A 1 126 ? -6.232 1.188 -0.525 1.00 77.12 126 LEU A C 1
ATOM 999 O O . LEU A 1 126 ? -6.557 1.791 -1.547 1.00 77.12 126 LEU A O 1
ATOM 1003 N N . LEU A 1 127 ? -5.147 1.489 0.196 1.00 77.88 127 LEU A N 1
ATOM 1004 C CA . LEU A 1 127 ? -4.264 2.632 -0.071 1.00 77.88 127 LEU A CA 1
ATOM 1005 C C . LEU A 1 127 ? -2.936 2.234 -0.734 1.00 77.88 127 LEU A C 1
ATOM 1007 O O . LEU A 1 127 ? -2.065 3.084 -0.912 1.00 77.88 127 LEU A O 1
ATOM 1011 N N . SER A 1 128 ? -2.771 0.957 -1.102 1.00 73.31 128 SER A N 1
ATOM 1012 C CA . SER A 1 128 ? -1.562 0.421 -1.749 1.00 73.31 128 SER A CA 1
ATOM 1013 C C . SER A 1 128 ? -0.269 0.709 -0.972 1.00 73.31 128 SER A C 1
ATOM 1015 O O . SER A 1 128 ? 0.785 0.906 -1.573 1.00 73.31 128 SER A O 1
ATOM 1017 N N . ALA A 1 129 ? -0.357 0.780 0.362 1.00 79.19 129 ALA A N 1
ATOM 1018 C CA . ALA A 1 129 ? 0.736 1.142 1.266 1.00 79.19 129 ALA A CA 1
ATOM 1019 C C . ALA A 1 129 ? 1.457 2.451 0.883 1.00 79.19 129 ALA A C 1
ATOM 1021 O O . ALA A 1 129 ? 2.657 2.595 1.110 1.00 79.19 129 ALA A O 1
ATOM 1022 N N . SER A 1 130 ? 0.739 3.404 0.281 1.00 74.88 130 SER A N 1
ATOM 1023 C CA . SER A 1 130 ? 1.320 4.628 -0.266 1.00 74.88 130 SER A CA 1
ATOM 1024 C C . SER A 1 130 ? 0.647 5.883 0.286 1.00 74.88 130 SER A C 1
ATOM 1026 O O . SER A 1 130 ? -0.563 5.925 0.512 1.00 74.88 130 SER A O 1
ATOM 1028 N N . LEU A 1 131 ? 1.444 6.937 0.465 1.00 72.12 131 LEU A N 1
ATOM 1029 C CA . LEU A 1 131 ? 0.985 8.286 0.804 1.00 72.12 131 LEU A CA 1
ATOM 1030 C C . LEU A 1 131 ? 0.790 9.116 -0.468 1.00 72.12 131 LEU A C 1
ATOM 1032 O O . LEU A 1 131 ? 1.352 10.199 -0.619 1.00 72.12 131 LEU A O 1
ATOM 1036 N N . VAL A 1 132 ? 0.010 8.587 -1.412 1.00 69.88 132 VAL A N 1
ATOM 1037 C CA . VAL A 1 132 ? -0.352 9.345 -2.614 1.00 69.88 132 VAL A CA 1
ATOM 1038 C C . VAL A 1 132 ? -1.109 10.599 -2.184 1.00 69.88 132 VAL A C 1
ATOM 1040 O O . VAL A 1 132 ? -1.942 10.545 -1.274 1.00 69.88 132 VAL A O 1
ATOM 1043 N N . ASN A 1 133 ? -0.839 11.724 -2.847 1.00 67.56 133 ASN A N 1
ATOM 1044 C CA . ASN A 1 133 ? -1.479 13.004 -2.564 1.00 67.56 133 ASN A CA 1
ATOM 1045 C C . ASN A 1 133 ? -2.942 13.036 -3.049 1.00 67.56 133 ASN A C 1
ATOM 1047 O O . ASN A 1 133 ? -3.295 13.726 -4.003 1.00 67.56 133 ASN A O 1
ATOM 1051 N N . LEU A 1 134 ? -3.786 12.236 -2.402 1.00 75.19 134 LEU A N 1
ATOM 1052 C CA . LEU A 1 134 ? -5.221 12.149 -2.624 1.00 75.19 134 LEU A CA 1
ATOM 1053 C C . LEU A 1 134 ? -5.931 12.487 -1.314 1.00 75.19 134 LEU A C 1
ATOM 1055 O O . LEU A 1 134 ? -5.581 11.971 -0.251 1.00 75.19 134 LEU A O 1
ATOM 1059 N N . TYR A 1 135 ? -6.951 13.344 -1.388 1.00 82.62 135 TYR A N 1
ATOM 1060 C CA . TYR A 1 135 ? -7.650 13.859 -0.206 1.00 82.62 135 TYR A CA 1
ATOM 1061 C C . TYR A 1 135 ? -8.201 12.748 0.698 1.00 82.62 135 TYR A C 1
ATOM 1063 O O . TYR A 1 135 ? -8.110 12.836 1.922 1.00 82.62 135 TYR A O 1
ATOM 1071 N N . TYR A 1 136 ? -8.728 11.672 0.106 1.00 82.25 136 TYR A N 1
ATOM 1072 C CA . TYR A 1 136 ? -9.272 10.552 0.872 1.00 82.25 136 TYR A CA 1
ATOM 1073 C C . TYR A 1 136 ? -8.182 9.760 1.611 1.00 82.25 136 TYR A C 1
ATOM 1075 O O . TYR A 1 136 ? -8.432 9.284 2.717 1.00 82.25 136 TYR A O 1
ATOM 1083 N N . THR A 1 137 ? -6.971 9.650 1.050 1.00 84.44 137 THR A N 1
ATOM 1084 C CA . THR A 1 137 ? -5.836 8.977 1.699 1.00 84.44 137 THR A CA 1
ATOM 1085 C C . THR A 1 137 ? -5.496 9.689 3.002 1.00 84.44 137 THR A C 1
ATOM 1087 O O . THR A 1 137 ? -5.443 9.060 4.056 1.00 84.44 137 THR A O 1
ATOM 1090 N N . TRP A 1 138 ? -5.365 11.017 2.961 1.00 87.50 138 TRP A N 1
ATOM 1091 C CA . TRP A 1 138 ? -5.082 11.823 4.150 1.00 87.50 138 TRP A CA 1
ATOM 1092 C C . TRP A 1 138 ? -6.226 11.819 5.165 1.00 87.50 138 TRP A C 1
ATOM 1094 O O . TRP A 1 138 ? -5.967 11.754 6.365 1.00 87.50 138 TRP A O 1
ATOM 1104 N N . ALA A 1 139 ? -7.483 11.817 4.713 1.00 88.69 139 ALA A N 1
ATOM 1105 C CA . ALA A 1 139 ? -8.633 11.680 5.607 1.00 88.69 139 ALA A CA 1
ATOM 1106 C C . ALA A 1 139 ? -8.594 10.354 6.392 1.00 88.69 139 ALA A C 1
ATOM 1108 O O . ALA A 1 139 ? -8.799 10.345 7.606 1.00 88.69 139 ALA A O 1
ATOM 1109 N N . ILE A 1 140 ? -8.263 9.245 5.722 1.00 90.00 140 ILE A N 1
ATOM 1110 C CA . ILE A 1 140 ? -8.110 7.932 6.366 1.00 90.00 140 ILE A CA 1
ATOM 1111 C C . ILE A 1 140 ? -6.903 7.921 7.317 1.00 90.00 140 ILE A C 1
ATOM 1113 O O . ILE A 1 140 ? -7.005 7.402 8.427 1.00 90.00 140 ILE A O 1
ATOM 1117 N N . MET A 1 141 ? -5.781 8.541 6.937 1.00 90.25 141 MET A N 1
ATOM 1118 C CA . MET A 1 141 ? -4.607 8.668 7.812 1.00 90.25 141 MET A CA 1
ATOM 1119 C C . MET A 1 141 ? -4.916 9.446 9.099 1.00 90.25 141 MET A C 1
ATOM 1121 O O . MET A 1 141 ? -4.516 9.030 10.187 1.00 90.25 141 MET A O 1
ATOM 1125 N N . MET A 1 142 ? -5.670 10.546 8.999 1.00 90.81 142 MET A N 1
ATOM 1126 C CA . MET A 1 142 ? -6.119 11.305 10.171 1.00 90.81 142 MET A CA 1
ATOM 1127 C C . MET A 1 142 ? -7.04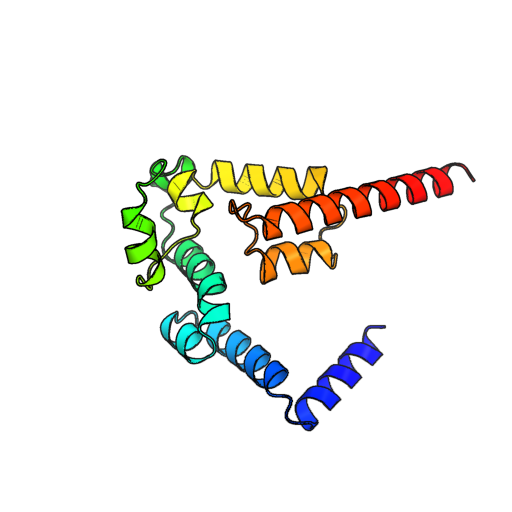1 10.470 11.062 1.00 90.81 142 MET A C 1
ATOM 1129 O O . MET A 1 142 ? -6.862 10.466 12.278 1.00 90.81 142 MET A O 1
ATOM 1133 N N . LEU A 1 143 ? -7.961 9.698 10.473 1.00 92.50 143 LEU A N 1
ATOM 1134 C CA . LEU A 1 143 ? -8.811 8.769 11.221 1.00 92.50 143 LEU A CA 1
ATOM 1135 C C . LEU A 1 143 ? -7.972 7.750 12.010 1.00 92.50 143 LEU A C 1
ATOM 1137 O O . LEU A 1 143 ? -8.227 7.533 13.194 1.00 92.50 143 LEU A O 1
ATOM 1141 N N . PHE A 1 144 ? -6.948 7.155 11.390 1.00 92.50 144 PHE A N 1
ATOM 1142 C CA . PHE A 1 144 ? -6.041 6.223 12.070 1.00 92.50 144 PHE A CA 1
ATOM 1143 C C . PHE A 1 144 ? -5.290 6.889 13.223 1.00 92.50 144 PHE A C 1
ATOM 1145 O O . PHE A 1 144 ? -5.240 6.332 14.320 1.00 92.50 144 PHE A O 1
ATOM 1152 N N . ALA A 1 145 ? -4.784 8.109 13.022 1.00 91.25 145 ALA A N 1
ATOM 1153 C CA . ALA A 1 145 ? -4.148 8.879 14.088 1.00 91.25 145 ALA A CA 1
ATOM 1154 C C . ALA A 1 145 ? -5.106 9.130 15.269 1.00 91.25 145 ALA A C 1
ATOM 1156 O O . ALA A 1 145 ? -4.725 8.934 16.426 1.00 91.25 145 ALA A O 1
ATOM 1157 N N . THR A 1 146 ? -6.365 9.491 14.997 1.00 91.50 146 THR A N 1
ATOM 1158 C CA . THR A 1 146 ? -7.394 9.673 16.031 1.00 91.50 146 THR A CA 1
ATOM 1159 C C . THR A 1 146 ? -7.686 8.372 16.778 1.00 91.50 146 THR A C 1
ATOM 1161 O O . THR A 1 146 ? -7.705 8.357 18.010 1.00 91.50 146 THR A O 1
ATOM 1164 N N . ILE A 1 147 ? -7.863 7.257 16.064 1.00 90.06 147 ILE A N 1
ATOM 1165 C CA . ILE A 1 147 ? -8.080 5.939 16.679 1.00 90.06 147 ILE A CA 1
ATOM 1166 C C . ILE A 1 147 ? -6.901 5.582 17.587 1.00 90.06 147 ILE A C 1
ATOM 1168 O O . ILE A 1 147 ? -7.096 5.176 18.736 1.00 90.06 147 ILE A O 1
ATOM 1172 N N . ARG A 1 148 ? -5.670 5.781 17.111 1.00 88.50 148 ARG A N 1
ATOM 1173 C CA . ARG A 1 148 ? -4.459 5.511 17.885 1.00 88.50 148 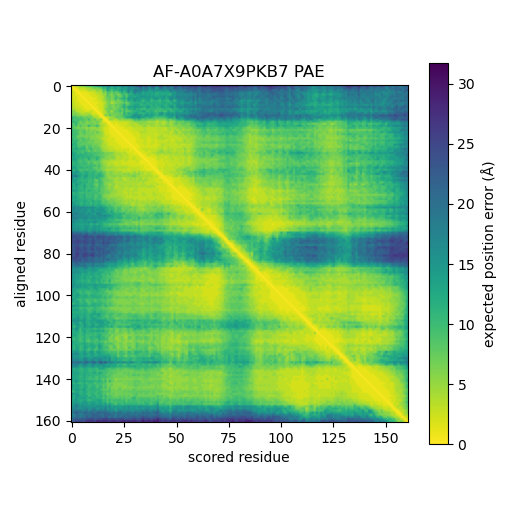ARG A CA 1
ATOM 1174 C C . ARG A 1 148 ? -4.384 6.345 19.158 1.00 88.50 148 ARG A C 1
ATOM 1176 O O . ARG A 1 148 ? -4.024 5.795 20.200 1.00 88.50 148 ARG A O 1
ATOM 1183 N N . TYR A 1 149 ? -4.741 7.627 19.093 1.00 90.94 149 TYR A N 1
ATOM 1184 C CA . TYR A 1 149 ? -4.791 8.503 20.264 1.00 90.94 149 TYR A CA 1
ATOM 1185 C C . TYR A 1 149 ? -5.705 7.920 21.354 1.00 90.94 149 TYR A C 1
ATOM 1187 O O . TYR A 1 149 ? -5.268 7.705 22.488 1.00 90.94 149 TYR A O 1
ATOM 1195 N N . PHE A 1 150 ? -6.933 7.532 20.997 1.00 89.56 150 PHE A N 1
ATOM 1196 C CA . PHE A 1 150 ? -7.862 6.913 21.948 1.00 89.56 150 PHE A CA 1
ATOM 1197 C C . PHE A 1 150 ? -7.398 5.533 22.433 1.00 89.56 150 PHE A C 1
ATOM 1199 O O . PHE A 1 150 ? -7.576 5.182 23.601 1.00 89.56 150 PHE A O 1
ATOM 1206 N N . GLN A 1 151 ? -6.758 4.734 21.575 1.00 87.06 151 GLN A N 1
ATOM 1207 C CA . GLN A 1 151 ? -6.163 3.456 21.978 1.00 87.06 151 GLN A CA 1
ATOM 1208 C C . GLN A 1 151 ? -5.028 3.641 22.997 1.00 87.06 151 GLN A C 1
ATOM 1210 O O . GLN A 1 151 ? -4.860 2.804 23.891 1.00 87.06 151 GLN A O 1
ATOM 1215 N N . GLN A 1 152 ? -4.217 4.692 22.853 1.00 86.62 152 GLN A N 1
ATOM 1216 C CA . GLN A 1 152 ? -3.160 5.029 23.805 1.00 86.62 152 GLN A CA 1
ATOM 1217 C C . GLN A 1 152 ? -3.761 5.494 25.130 1.00 86.62 152 GLN A C 1
ATOM 1219 O O . GLN A 1 152 ? -3.419 4.922 26.163 1.00 86.62 152 GLN A O 1
ATOM 1224 N N . GLN A 1 153 ? -4.710 6.433 25.106 1.00 87.88 153 GLN A N 1
ATOM 1225 C CA . GLN A 1 153 ? -5.377 6.934 26.311 1.00 87.88 153 GLN A CA 1
ATOM 1226 C C . GLN A 1 153 ? -6.034 5.809 27.124 1.00 87.88 153 GLN A C 1
ATOM 1228 O O . GLN A 1 153 ? -5.812 5.703 28.330 1.00 87.88 153 GLN A O 1
ATOM 1233 N N . ASN A 1 154 ? -6.759 4.903 26.462 1.00 85.31 154 ASN A N 1
ATOM 1234 C CA . ASN A 1 154 ? -7.359 3.739 27.117 1.00 85.31 154 ASN A CA 1
ATOM 1235 C C . ASN A 1 154 ? -6.317 2.804 27.753 1.00 85.31 154 ASN A C 1
ATOM 1237 O O . ASN A 1 154 ? -6.571 2.224 28.806 1.00 85.31 154 ASN A O 1
ATOM 1241 N N . LYS A 1 155 ? -5.136 2.645 27.140 1.00 80.50 155 LYS A N 1
ATOM 1242 C CA . LYS A 1 155 ? -4.049 1.847 27.730 1.00 80.50 155 LYS A CA 1
ATOM 1243 C C . LYS A 1 155 ? -3.446 2.539 28.952 1.00 80.50 155 LYS A C 1
ATOM 1245 O O . LYS A 1 155 ? -3.222 1.869 29.952 1.00 80.50 155 LYS A O 1
ATOM 1250 N N . TYR A 1 156 ? -3.209 3.850 28.884 1.00 74.38 156 TYR A N 1
ATOM 1251 C CA . TYR A 1 156 ? -2.727 4.617 30.034 1.00 74.38 156 TYR A CA 1
ATOM 1252 C C . TYR A 1 156 ? -3.712 4.537 31.202 1.00 74.38 156 TYR A C 1
ATOM 1254 O O . TYR A 1 156 ? -3.300 4.221 32.309 1.00 74.38 156 TYR A O 1
ATOM 1262 N N . SER A 1 157 ? -5.013 4.708 30.950 1.00 70.31 157 SER A N 1
ATOM 1263 C CA . SER A 1 157 ? -6.037 4.602 31.995 1.00 70.31 157 SER A CA 1
ATOM 1264 C C . SER A 1 157 ? -6.105 3.212 32.640 1.00 70.31 157 SER A C 1
ATOM 1266 O O . SER A 1 157 ? -6.339 3.127 33.839 1.00 70.31 157 SER A O 1
ATOM 1268 N N . LYS A 1 158 ? -5.876 2.128 31.883 1.00 69.00 158 LYS A N 1
ATOM 1269 C CA . LYS A 1 158 ? -5.839 0.755 32.422 1.00 69.00 158 LYS A CA 1
ATOM 1270 C C . LYS A 1 158 ? -4.567 0.406 33.198 1.00 69.00 158 LYS A C 1
ATOM 1272 O O . LYS A 1 158 ? -4.594 -0.562 33.936 1.00 69.00 158 LYS A O 1
ATOM 1277 N N . ASN A 1 159 ? -3.472 1.137 32.999 1.00 64.94 159 ASN A N 1
ATOM 1278 C CA . ASN A 1 159 ? -2.201 0.895 33.692 1.00 64.94 159 ASN A CA 1
ATOM 1279 C C . ASN A 1 159 ? -2.075 1.674 35.017 1.00 64.94 159 ASN A C 1
ATOM 1281 O O . ASN A 1 159 ? -1.085 1.503 35.720 1.00 64.94 159 ASN A O 1
ATOM 1285 N N . VAL A 1 160 ? -3.017 2.578 35.308 1.00 58.97 160 VAL A N 1
ATOM 1286 C CA . VAL A 1 160 ? -3.049 3.407 36.530 1.00 58.97 160 VAL A CA 1
ATOM 1287 C C . VAL A 1 160 ? -4.012 2.831 37.588 1.00 58.97 160 VAL A C 1
ATOM 1289 O O . VAL A 1 160 ? -3.951 3.236 38.745 1.00 58.97 160 VAL A O 1
ATOM 1292 N N . LEU A 1 161 ? -4.868 1.879 37.200 1.00 50.31 161 LEU A N 1
ATOM 1293 C CA . LEU A 1 161 ? -5.688 1.040 38.084 1.00 50.31 161 LEU A CA 1
ATOM 1294 C C . LEU A 1 161 ? -4.963 -0.278 38.372 1.00 50.31 161 LEU A C 1
ATOM 1296 O O . LEU A 1 161 ? -5.115 -0.778 39.506 1.00 50.31 161 LEU A O 1
#

pLDDT: mean 79.69, std 9.23, range [50.31, 92.5]

Mean predicted aligned error: 9.15 Å

Sequence (161 aa):
MVPILIVLFLIAQVIGMKQMERAVSIVNATMTGDTKVIEEADGSASARITPVINTVKNIDLEANETWFGKGTRSEDWKTTWMENNDRKLDLVEQYGLIAFIISLIFVYSTMIRNFLSIESLIFIFLLSASLVNLYYTWAIMMLFATIRYFQQQNKYSKNVL

Solvent-accessible surface area (backbone atoms only — not comparable to full-atom values): 8976 Å² total; per-residue (Å²): 111,72,70,59,53,52,52,52,51,53,52,42,55,74,71,64,38,67,71,54,55,41,53,52,43,36,53,56,24,53,72,69,68,43,57,64,54,20,34,75,49,32,57,76,57,25,71,52,47,33,20,53,52,35,35,71,73,69,63,55,87,87,45,66,49,43,45,58,18,74,46,91,81,62,77,77,53,56,65,58,48,77,74,40,87,77,35,49,42,63,60,35,52,30,43,0,46,54,51,45,54,52,49,50,50,48,44,52,72,65,25,41,87,53,82,93,35,73,65,41,50,45,37,44,72,74,44,56,67,52,90,61,99,43,73,67,55,53,53,51,48,50,50,35,30,52,52,37,51,53,55,48,51,54,50,54,60,63,73,76,109

Secondary structure (DSSP, 8-state):
-HHHHHHHHHHHHHTT-HHHHHHHHHHHHHHHT-HHHHHHH-HHHHHHHHHHHHHHHH--SS-HHHHH-S-PPPTHHHHHHHH-TTPPPHHHHHHHHHHHHHHHHHHHHHT-S-SSSHHHHIIIIISTT---S-HHHHHHHHHHHHHHHHHHHHHHHHH--

Foldseek 3Di:
DVVVVVVVLVVCVVVVPVVSQLVVQLVVQVVVLDLVSNCVSPVVQSQQSLQDSLCVVVDDPVDPCQAQAPADDDPVVVVVQSVDSNHHDPCRRHGHPNSLVVLLCCLCVQFNPDCPDPLVVCCCRVVVVDPPPDPVSVVSSVVSNVVVVVVVVVVVVVVVD